Protein AF-A0A2N1NUV0-F1 (afdb_monomer)

Radius of gyration: 22.35 Å; Cα contacts (8 Å, |Δi|>4): 85; chains: 1; bounding box: 45×52×56 Å

pLDDT: mean 76.63, std 16.92, range [41.34, 96.25]

InterPro domains:
  IPR002937 Amine oxidase [PF01593] (10-101)

Nearest PDB structures (foldseek):
  2e1m-assembly1_C-2  TM=7.682E-01  e=1.099E-04  Streptomyces sp. X-119-6

Mean predicted aligned error: 12.2 Å

Sequence (141 aa):
MTDAIAFLPKNEKERICLGLRDLKKVYSNQVDIDDQDIQLTGQMKNQQKTPCFFPGQYRTLFNIARAPEGNVYFAGEYLSVHHTWILGALDSALLACQQMLGEPNVMPLRPTTKQNLPKHDYDYSDCIKANPMAVYRDQRT

Structure (mmCIF, N/CA/C/O backbone):
data_AF-A0A2N1NUV0-F1
#
_entry.id   AF-A0A2N1NUV0-F1
#
loop_
_atom_site.group_PDB
_atom_site.id
_atom_site.type_symbol
_atom_site.label_atom_id
_atom_site.label_alt_id
_atom_site.label_comp_id
_atom_site.label_asym_id
_atom_site.label_entity_id
_atom_site.label_seq_id
_atom_site.pdbx_PDB_ins_code
_atom_site.Cartn_x
_atom_site.Cartn_y
_atom_site.Cartn_z
_atom_site.occupancy
_atom_site.B_iso_or_equiv
_atom_site.auth_seq_id
_atom_site.auth_comp_id
_atom_site.auth_asym_id
_atom_site.auth_atom_id
_atom_site.pdbx_PDB_model_num
ATOM 1 N N . MET A 1 1 ? 10.653 6.033 -0.631 1.00 55.97 1 MET A N 1
ATOM 2 C CA . MET A 1 1 ? 10.699 5.357 -1.945 1.00 55.97 1 MET A CA 1
ATOM 3 C C . MET A 1 1 ? 11.282 6.326 -2.975 1.00 55.97 1 MET A C 1
ATOM 5 O O . MET A 1 1 ? 10.552 7.142 -3.519 1.00 55.97 1 MET A O 1
ATOM 9 N N . THR A 1 2 ? 12.604 6.321 -3.156 1.00 68.19 2 THR A N 1
ATOM 10 C CA . THR A 1 2 ? 13.352 7.312 -3.962 1.00 68.19 2 THR A CA 1
ATOM 11 C C . THR A 1 2 ? 13.518 6.914 -5.427 1.00 68.19 2 THR A C 1
ATOM 13 O O . THR A 1 2 ? 13.524 7.782 -6.292 1.00 68.19 2 THR A O 1
ATOM 16 N N . ASP A 1 3 ? 13.569 5.620 -5.738 1.00 81.56 3 ASP A N 1
ATOM 17 C CA . ASP A 1 3 ? 13.900 5.168 -7.097 1.00 81.56 3 ASP A CA 1
ATOM 18 C C . ASP A 1 3 ? 12.787 5.488 -8.097 1.00 81.56 3 ASP A C 1
ATOM 20 O O . ASP A 1 3 ? 13.045 5.999 -9.184 1.00 81.56 3 ASP A O 1
ATOM 24 N N . ALA A 1 4 ? 11.523 5.307 -7.702 1.00 79.12 4 ALA A N 1
ATOM 25 C CA . ALA A 1 4 ? 10.375 5.659 -8.537 1.00 79.12 4 ALA A CA 1
ATOM 26 C C . ALA A 1 4 ? 10.295 7.173 -8.836 1.00 79.12 4 ALA A C 1
ATOM 28 O O . ALA A 1 4 ? 9.787 7.569 -9.886 1.00 79.12 4 ALA A O 1
ATOM 29 N N . ILE A 1 5 ? 10.833 8.021 -7.946 1.00 80.38 5 ILE A N 1
ATOM 30 C CA . ILE A 1 5 ? 10.899 9.481 -8.130 1.00 80.38 5 ILE A CA 1
ATOM 31 C C . ILE A 1 5 ? 11.843 9.827 -9.287 1.00 80.38 5 ILE A C 1
ATOM 33 O O . ILE A 1 5 ? 11.544 10.729 -10.066 1.00 80.38 5 ILE A O 1
ATOM 37 N N . ALA A 1 6 ? 12.928 9.072 -9.482 1.00 85.19 6 ALA A N 1
ATOM 38 C CA . ALA A 1 6 ? 13.864 9.301 -10.584 1.00 85.19 6 ALA A CA 1
ATOM 39 C C . ALA A 1 6 ? 13.223 9.120 -11.977 1.00 85.19 6 ALA A C 1
ATOM 41 O O . ALA A 1 6 ? 13.715 9.672 -12.965 1.00 85.19 6 ALA A O 1
ATOM 42 N N . PHE A 1 7 ? 12.106 8.388 -12.068 1.00 84.56 7 PHE A N 1
ATOM 43 C CA . PHE A 1 7 ? 11.343 8.198 -13.305 1.00 84.56 7 PHE A CA 1
ATOM 44 C C . PHE A 1 7 ? 10.264 9.271 -13.532 1.00 84.56 7 PHE A C 1
ATOM 46 O O . PHE A 1 7 ? 9.741 9.362 -14.643 1.00 84.56 7 PHE A O 1
ATOM 53 N N . LEU A 1 8 ? 9.946 10.109 -12.535 1.00 82.38 8 LEU A N 1
ATOM 54 C CA . LEU A 1 8 ? 8.935 11.171 -12.643 1.00 82.38 8 LEU A CA 1
ATOM 55 C C . LEU A 1 8 ? 9.175 12.166 -13.785 1.00 82.38 8 LEU A C 1
ATOM 57 O O . LEU A 1 8 ? 8.250 12.349 -14.581 1.00 82.38 8 LEU A O 1
ATOM 61 N N . PRO A 1 9 ? 10.364 12.795 -13.908 1.00 87.69 9 PRO A N 1
ATOM 62 C CA . PRO A 1 9 ? 10.593 13.805 -14.940 1.00 87.69 9 PRO A CA 1
ATOM 63 C C . PRO A 1 9 ? 10.700 13.205 -16.346 1.00 87.69 9 PRO A C 1
ATOM 65 O O . PRO A 1 9 ? 10.724 13.944 -17.323 1.00 87.69 9 PRO A O 1
ATOM 68 N N . LYS A 1 10 ? 10.782 11.874 -16.460 1.00 87.56 10 LYS A N 1
ATOM 69 C CA . LYS A 1 10 ? 11.001 11.182 -17.728 1.00 87.56 10 LYS A CA 1
ATOM 70 C C . 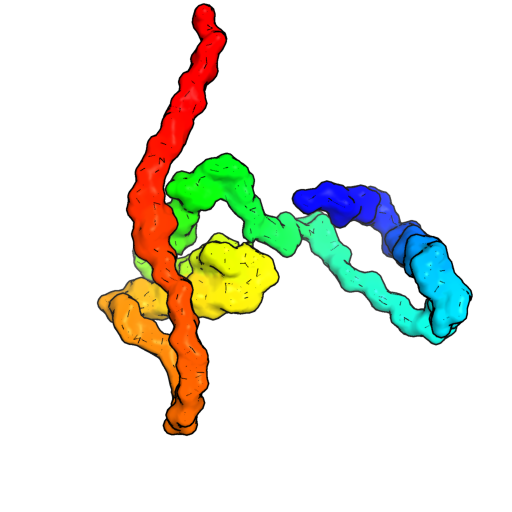LYS A 1 10 ? 9.694 11.005 -18.483 1.00 87.56 10 LYS A C 1
ATOM 72 O O . LYS A 1 10 ? 8.678 10.647 -17.876 1.00 87.56 10 LYS A O 1
ATOM 77 N N . ASN A 1 11 ? 9.725 11.182 -19.797 1.00 88.31 11 ASN A N 1
ATOM 78 C CA . ASN A 1 11 ? 8.605 10.807 -20.657 1.00 88.31 11 ASN A CA 1
ATOM 79 C C . ASN A 1 11 ? 8.529 9.277 -20.821 1.00 88.31 11 ASN A C 1
ATOM 81 O O . ASN A 1 11 ? 9.435 8.543 -20.435 1.00 88.31 11 ASN A O 1
ATOM 85 N N . GLU A 1 12 ? 7.424 8.779 -21.364 1.00 85.88 12 GLU A N 1
ATOM 86 C CA . GLU A 1 12 ? 7.180 7.340 -21.510 1.00 85.88 12 GLU A CA 1
ATOM 87 C C . GLU A 1 12 ? 8.289 6.616 -22.286 1.00 85.88 12 GLU A C 1
ATOM 89 O O . GLU A 1 12 ? 8.828 5.621 -21.799 1.00 85.88 12 GLU A O 1
ATOM 94 N N . LYS A 1 13 ? 8.705 7.172 -23.429 1.00 88.69 13 LYS A N 1
ATOM 95 C CA . LYS A 1 13 ? 9.771 6.608 -24.264 1.00 88.69 13 LYS A CA 1
ATOM 96 C C . LYS A 1 13 ? 11.087 6.487 -23.497 1.00 88.69 13 LYS A C 1
ATOM 98 O O . LYS A 1 13 ? 11.736 5.450 -23.549 1.00 88.69 13 LYS A O 1
ATOM 103 N N . GLU A 1 14 ? 11.468 7.514 -22.743 1.00 90.69 14 GLU A N 1
ATOM 104 C CA . GLU A 1 14 ? 12.680 7.497 -21.917 1.00 90.69 14 GLU A CA 1
ATOM 105 C C . GLU A 1 14 ? 12.626 6.430 -20.822 1.00 90.69 14 GLU A C 1
ATOM 107 O O . GLU A 1 14 ? 13.633 5.770 -20.561 1.00 90.69 14 GLU A O 1
ATOM 112 N N . ARG A 1 15 ? 11.466 6.241 -20.178 1.00 89.94 15 ARG A N 1
ATOM 113 C CA . ARG A 1 15 ? 11.291 5.204 -19.147 1.00 89.94 15 ARG A CA 1
ATOM 114 C C . ARG A 1 15 ? 11.432 3.811 -19.748 1.00 89.94 15 ARG A C 1
ATOM 116 O O . ARG A 1 15 ? 12.141 2.989 -19.173 1.00 89.94 15 ARG A O 1
ATOM 123 N N . ILE A 1 16 ? 10.812 3.581 -20.906 1.00 88.50 16 ILE A N 1
ATOM 124 C CA . ILE A 1 16 ? 10.903 2.316 -21.640 1.00 88.50 16 ILE A CA 1
ATOM 125 C C . ILE A 1 16 ? 12.355 2.056 -22.049 1.00 88.50 16 ILE A C 1
ATOM 127 O O . ILE A 1 16 ? 12.907 1.023 -21.685 1.00 88.50 16 ILE A O 1
ATOM 131 N N . CYS A 1 17 ? 13.026 3.009 -22.706 1.00 89.62 17 CYS A N 1
ATOM 132 C CA . CYS A 1 17 ? 14.416 2.834 -23.136 1.00 89.62 17 CYS A CA 1
ATOM 133 C C . CYS A 1 17 ? 15.369 2.534 -21.967 1.00 89.62 17 CYS A C 1
ATOM 135 O O . CYS A 1 17 ? 16.267 1.707 -22.111 1.00 89.62 17 CYS A O 1
ATOM 137 N N . LEU A 1 18 ? 15.188 3.181 -20.810 1.00 91.19 18 LEU A N 1
ATOM 138 C CA . LEU A 1 18 ? 15.994 2.891 -19.620 1.00 91.19 18 LEU A CA 1
ATOM 139 C C . LEU A 1 18 ? 15.711 1.496 -19.062 1.00 91.19 18 LEU A C 1
ATOM 141 O O . LEU A 1 18 ? 16.660 0.768 -18.775 1.00 91.19 18 LEU A O 1
ATOM 145 N N . GLY A 1 19 ? 14.433 1.118 -18.962 1.00 89.62 19 GLY A N 1
ATOM 146 C CA . GLY A 1 19 ? 14.022 -0.218 -18.536 1.00 89.62 19 GLY A CA 1
ATOM 147 C C . GLY A 1 19 ? 14.620 -1.305 -19.425 1.00 89.62 19 GLY A C 1
ATOM 148 O O . GLY A 1 19 ? 15.263 -2.215 -18.914 1.00 89.62 19 GLY A O 1
ATOM 149 N N . LEU A 1 20 ? 14.508 -1.164 -20.750 1.00 89.38 20 LEU A N 1
ATOM 150 C CA . LEU A 1 20 ? 15.053 -2.124 -21.716 1.00 89.38 20 LEU A CA 1
ATOM 151 C C . LEU A 1 20 ? 16.578 -2.178 -21.692 1.00 89.38 20 LEU A C 1
ATOM 153 O O . LEU A 1 20 ? 17.153 -3.263 -21.717 1.00 89.38 20 LEU A O 1
ATOM 157 N N . ARG A 1 21 ? 17.255 -1.027 -21.592 1.00 91.25 21 ARG A N 1
ATOM 158 C CA . ARG A 1 21 ? 18.717 -0.979 -21.459 1.00 91.25 21 ARG A CA 1
ATOM 159 C C . ARG A 1 21 ? 19.181 -1.773 -20.242 1.00 91.25 21 ARG A C 1
ATOM 161 O O . ARG A 1 21 ? 20.159 -2.511 -20.333 1.00 91.25 21 ARG A O 1
ATOM 168 N N . ASP A 1 22 ? 18.519 -1.588 -19.105 1.00 91.31 22 ASP A N 1
ATOM 169 C CA . ASP A 1 22 ? 18.918 -2.239 -17.862 1.00 91.31 22 ASP A CA 1
ATOM 170 C C . ASP A 1 22 ? 18.494 -3.719 -17.844 1.00 91.31 22 ASP A C 1
ATOM 172 O O . ASP A 1 22 ? 19.281 -4.556 -17.409 1.00 91.31 22 ASP A O 1
ATOM 176 N N . LEU A 1 23 ? 17.359 -4.075 -18.457 1.00 90.31 23 LEU A N 1
ATOM 177 C CA . LEU A 1 23 ? 16.970 -5.467 -18.706 1.00 90.31 23 LEU A CA 1
ATOM 178 C C . LEU A 1 23 ? 17.999 -6.186 -19.598 1.00 90.31 23 LEU A C 1
ATOM 180 O O . LEU A 1 23 ? 18.412 -7.300 -19.282 1.00 90.31 23 LEU A O 1
ATOM 184 N N . LYS A 1 24 ? 18.490 -5.528 -20.659 1.00 90.38 24 LYS A N 1
ATOM 185 C CA . LYS A 1 24 ? 19.497 -6.074 -21.587 1.00 90.38 24 LYS A CA 1
ATOM 186 C C . LYS A 1 24 ? 20.821 -6.341 -20.898 1.00 90.38 24 LYS A C 1
ATOM 188 O O . LYS A 1 24 ? 21.429 -7.367 -21.151 1.00 90.38 24 LYS A O 1
ATOM 193 N N . LYS A 1 25 ? 21.238 -5.494 -19.958 1.00 90.94 25 LYS A N 1
ATOM 194 C CA . LYS A 1 25 ? 22.443 -5.762 -19.156 1.00 90.94 25 LYS A CA 1
ATOM 195 C C . LYS A 1 25 ? 22.324 -7.014 -18.286 1.00 90.94 25 LYS A C 1
ATOM 197 O O . LYS A 1 25 ? 23.339 -7.649 -18.028 1.00 90.94 25 LYS A O 1
ATOM 202 N N . VAL A 1 26 ? 21.123 -7.336 -17.805 1.00 92.44 26 VAL A N 1
ATOM 203 C CA . VAL A 1 26 ? 20.900 -8.469 -16.893 1.00 92.44 26 VAL A CA 1
ATOM 204 C C . VAL A 1 26 ? 20.626 -9.766 -17.663 1.00 92.44 26 VAL A C 1
ATOM 206 O O . VAL A 1 26 ? 21.099 -10.823 -17.255 1.00 92.44 26 VAL A O 1
ATOM 209 N N . TYR A 1 27 ? 19.910 -9.689 -18.790 1.00 89.75 27 TYR A N 1
ATOM 210 C CA . TYR A 1 27 ? 19.349 -10.857 -19.482 1.00 89.75 27 TYR A CA 1
ATOM 211 C C . TYR A 1 27 ? 19.779 -11.017 -20.954 1.00 89.75 27 TYR A C 1
ATOM 213 O O . TYR A 1 27 ? 19.228 -11.879 -21.639 1.00 89.75 27 TYR A O 1
ATOM 221 N N . SER A 1 28 ? 20.776 -10.265 -21.454 1.00 79.69 28 SER A N 1
ATOM 222 C CA . SER A 1 28 ? 21.189 -10.270 -22.880 1.00 79.69 28 SER A CA 1
ATOM 223 C C . SER A 1 28 ? 21.475 -11.645 -23.479 1.00 79.69 28 SER A C 1
ATOM 225 O O . SER A 1 28 ? 21.374 -11.810 -24.688 1.00 79.69 28 SER A O 1
ATOM 227 N N . ASN A 1 29 ? 21.873 -12.616 -22.658 1.00 85.12 29 ASN A N 1
ATOM 228 C CA . ASN A 1 29 ? 22.280 -13.940 -23.128 1.00 85.12 29 ASN A CA 1
ATOM 229 C C . ASN A 1 29 ? 21.145 -14.977 -23.049 1.00 85.12 29 ASN A C 1
ATOM 231 O O . ASN A 1 29 ? 21.388 -16.147 -23.328 1.00 85.12 29 ASN A O 1
ATOM 235 N N . GLN A 1 30 ? 19.945 -14.583 -22.606 1.00 86.06 30 GLN A N 1
ATOM 236 C CA . GLN A 1 30 ? 18.845 -15.510 -22.305 1.00 86.06 30 GLN A CA 1
ATOM 237 C C . GLN A 1 30 ? 17.560 -15.196 -23.070 1.00 86.06 30 GLN A C 1
ATOM 239 O O . GLN A 1 30 ? 16.825 -16.117 -23.413 1.00 86.06 30 GLN A O 1
ATOM 244 N N . VAL A 1 31 ? 17.274 -13.916 -23.316 1.00 83.19 31 VAL A N 1
ATOM 245 C CA . VAL A 1 31 ? 16.013 -13.474 -23.917 1.00 83.19 31 VAL A CA 1
ATOM 246 C C . VAL A 1 31 ? 16.304 -12.391 -24.944 1.00 83.19 31 VAL A C 1
ATOM 248 O O . VAL A 1 31 ? 17.046 -11.449 -24.655 1.00 83.19 31 VAL A O 1
ATOM 251 N N . ASP A 1 32 ? 15.696 -12.508 -26.124 1.00 85.31 32 ASP A N 1
ATOM 252 C CA . ASP A 1 32 ? 15.604 -11.380 -27.044 1.00 85.31 32 ASP A CA 1
ATOM 253 C C . ASP A 1 32 ? 14.522 -10.424 -26.540 1.00 85.31 32 ASP A C 1
ATOM 255 O O . ASP A 1 32 ? 13.322 -10.679 -26.642 1.00 85.31 32 ASP A O 1
ATOM 259 N N . ILE A 1 33 ? 14.982 -9.352 -25.905 1.00 81.50 33 ILE A N 1
ATOM 260 C CA . ILE A 1 33 ? 14.148 -8.349 -25.242 1.00 81.50 33 ILE A CA 1
ATOM 261 C C . ILE A 1 33 ? 13.393 -7.499 -26.262 1.00 81.50 33 ILE A C 1
ATOM 263 O O . ILE A 1 33 ? 12.315 -6.997 -25.952 1.00 81.50 33 ILE A O 1
ATOM 267 N N . ASP A 1 34 ? 13.962 -7.334 -27.456 1.00 79.94 34 ASP A N 1
ATOM 268 C CA . ASP A 1 34 ? 13.412 -6.466 -28.492 1.00 79.94 34 ASP A CA 1
ATOM 269 C C . ASP A 1 34 ? 12.193 -7.126 -29.192 1.00 79.94 34 ASP A C 1
ATOM 271 O O . ASP A 1 34 ? 11.417 -6.430 -29.844 1.00 79.94 34 ASP A O 1
ATOM 275 N N . ASP A 1 35 ? 11.981 -8.436 -28.989 1.00 84.19 35 ASP A N 1
ATOM 276 C CA . ASP A 1 35 ? 10.850 -9.233 -29.506 1.00 84.19 35 ASP A CA 1
ATOM 277 C C . ASP A 1 35 ? 9.725 -9.465 -28.468 1.00 84.19 35 ASP A C 1
ATOM 279 O O . ASP A 1 35 ? 8.766 -10.193 -28.716 1.00 84.19 35 ASP A O 1
ATOM 283 N N . GLN A 1 36 ? 9.827 -8.876 -27.270 1.00 82.19 36 GLN A N 1
ATOM 284 C CA . GLN A 1 36 ? 8.817 -9.040 -26.215 1.00 82.19 36 GLN A CA 1
ATOM 285 C C . GLN A 1 36 ? 7.769 -7.922 -26.231 1.00 82.19 36 GLN A C 1
ATOM 287 O O . GLN A 1 36 ? 8.055 -6.779 -26.589 1.00 82.19 36 GLN A O 1
ATOM 292 N N . ASP A 1 37 ? 6.559 -8.236 -25.757 1.00 83.75 37 ASP A N 1
ATOM 293 C CA . ASP A 1 37 ? 5.531 -7.223 -25.513 1.00 83.75 37 ASP A CA 1
ATOM 294 C C . ASP A 1 37 ? 5.874 -6.399 -24.262 1.00 83.75 37 ASP A C 1
ATOM 296 O O . ASP A 1 37 ? 6.153 -6.937 -23.185 1.00 83.75 37 ASP A O 1
ATOM 300 N N . ILE A 1 38 ? 5.879 -5.073 -24.408 1.00 83.06 38 ILE A N 1
ATOM 301 C CA . ILE A 1 38 ? 6.346 -4.141 -23.381 1.00 83.06 38 ILE A CA 1
ATOM 302 C C . ILE A 1 38 ? 5.201 -3.223 -22.989 1.00 83.06 38 ILE A C 1
ATOM 304 O O . ILE A 1 38 ? 4.818 -2.315 -23.728 1.00 83.06 38 ILE A O 1
ATOM 308 N N . GLN A 1 39 ? 4.723 -3.393 -21.759 1.00 82.00 39 GLN A N 1
ATOM 309 C CA . GLN A 1 39 ? 3.705 -2.529 -21.184 1.00 82.00 39 GLN A CA 1
ATOM 310 C C . GLN A 1 39 ? 4.267 -1.703 -20.026 1.00 82.00 39 GLN A C 1
ATOM 312 O O . GLN A 1 39 ? 4.769 -2.232 -19.034 1.00 82.00 39 GLN A O 1
ATOM 317 N N . LEU A 1 40 ? 4.132 -0.378 -20.118 1.00 80.19 40 LEU A N 1
ATOM 318 C CA . LEU A 1 40 ? 4.453 0.524 -19.017 1.00 80.19 40 LEU A CA 1
ATOM 319 C C . LEU A 1 40 ? 3.200 0.806 -18.179 1.00 80.19 40 LEU A C 1
ATOM 321 O O . LEU A 1 40 ? 2.323 1.569 -18.580 1.00 80.19 40 LEU A O 1
ATOM 325 N N . THR A 1 41 ? 3.141 0.259 -16.965 1.00 75.31 41 THR A N 1
ATOM 326 C CA . THR A 1 41 ? 2.067 0.558 -16.004 1.00 75.31 41 THR A CA 1
ATOM 327 C C . THR A 1 41 ? 2.581 1.395 -14.834 1.00 75.31 41 THR A C 1
ATOM 329 O O . THR A 1 41 ? 3.512 1.001 -14.131 1.00 75.31 41 THR A O 1
ATOM 332 N N . GLY A 1 42 ? 1.954 2.544 -14.567 1.00 66.81 42 GLY A N 1
ATOM 333 C CA . GLY A 1 42 ? 2.259 3.348 -13.382 1.00 66.81 42 GLY A CA 1
ATOM 334 C C . GLY A 1 42 ? 2.025 4.842 -13.570 1.00 66.81 42 GLY A C 1
ATOM 335 O O . GLY A 1 42 ? 2.871 5.561 -14.098 1.00 66.81 42 GLY A O 1
ATOM 336 N N . GLN A 1 43 ? 0.905 5.337 -13.052 1.00 54.84 43 GLN A N 1
ATOM 337 C CA . GLN A 1 43 ? 0.625 6.768 -12.960 1.00 54.84 43 GLN A CA 1
ATOM 338 C C . GLN A 1 43 ? 1.232 7.302 -11.656 1.00 54.84 43 GLN A C 1
ATOM 340 O O . GLN A 1 43 ? 0.608 7.272 -10.604 1.00 54.84 43 GLN A O 1
ATOM 345 N N . MET A 1 44 ? 2.470 7.793 -11.707 1.00 57.09 44 MET A N 1
ATOM 346 C CA . MET A 1 44 ? 3.078 8.513 -10.575 1.00 57.09 44 MET A CA 1
ATOM 347 C C . MET A 1 44 ? 2.593 9.973 -10.483 1.00 57.09 44 MET A C 1
ATOM 349 O O . MET A 1 44 ? 3.116 10.752 -9.693 1.00 57.09 44 MET A O 1
ATOM 353 N N . LYS A 1 45 ? 1.646 10.377 -11.342 1.00 53.38 45 LYS A N 1
ATOM 354 C CA . LYS A 1 45 ? 1.330 11.789 -11.551 1.00 53.38 45 LYS A CA 1
ATOM 355 C C . LYS A 1 45 ? 0.557 12.430 -10.402 1.00 53.38 45 LYS A C 1
ATOM 357 O O . LYS A 1 45 ? 0.689 13.631 -10.280 1.00 53.38 45 LYS A O 1
ATOM 362 N N . ASN A 1 46 ? -0.177 11.687 -9.564 1.00 50.66 46 ASN A N 1
ATOM 363 C CA . ASN A 1 46 ? -1.054 12.309 -8.554 1.00 50.66 46 ASN A CA 1
ATOM 364 C C . ASN A 1 46 ? -1.305 11.495 -7.270 1.00 50.66 46 ASN A C 1
ATOM 366 O O . ASN A 1 46 ? -2.162 11.878 -6.480 1.00 50.66 46 ASN A O 1
ATOM 370 N N . GLN A 1 47 ? -0.618 10.376 -7.029 1.00 52.62 47 GLN A N 1
ATOM 371 C CA . GLN A 1 47 ? -0.877 9.562 -5.835 1.00 52.62 47 GLN A CA 1
ATOM 372 C C . GLN A 1 47 ? 0.431 9.106 -5.200 1.00 52.62 47 GLN A C 1
ATOM 374 O O . GLN A 1 47 ? 1.279 8.487 -5.846 1.00 52.62 47 GLN A O 1
ATOM 379 N N . GLN A 1 48 ? 0.588 9.438 -3.919 1.00 56.62 48 GLN A N 1
ATOM 380 C CA . GLN A 1 48 ? 1.613 8.885 -3.045 1.00 56.62 48 GLN A CA 1
ATOM 381 C C . GLN A 1 48 ? 1.360 7.376 -2.989 1.00 56.62 48 GLN A C 1
ATOM 383 O O . GLN A 1 48 ? 0.413 6.908 -2.369 1.00 56.62 48 GLN A O 1
ATOM 388 N N . LYS A 1 49 ? 2.135 6.631 -3.781 1.00 60.00 49 LYS A N 1
ATOM 389 C CA . LYS A 1 49 ? 1.750 5.307 -4.291 1.00 60.00 49 LYS A CA 1
ATOM 390 C C . LYS A 1 49 ? 1.733 4.206 -3.235 1.00 60.00 49 LYS A C 1
ATOM 392 O O . LYS A 1 49 ? 1.373 3.075 -3.538 1.00 60.00 49 LYS A O 1
ATOM 397 N N . THR A 1 50 ? 2.166 4.510 -2.021 1.00 59.19 50 THR A N 1
ATOM 398 C CA . THR A 1 50 ? 1.998 3.620 -0.883 1.00 59.19 50 THR A CA 1
ATOM 399 C C . THR A 1 50 ? 2.149 4.437 0.393 1.00 59.19 50 THR A C 1
ATOM 401 O O . THR A 1 50 ? 3.178 5.097 0.575 1.00 59.19 50 THR A O 1
ATOM 404 N N . PRO A 1 51 ? 1.118 4.468 1.243 1.00 64.06 51 PRO A N 1
ATOM 405 C CA . PRO A 1 51 ? 1.187 5.149 2.515 1.00 64.06 51 PRO A CA 1
ATOM 406 C C . PRO A 1 51 ? 2.133 4.349 3.404 1.00 64.06 51 PRO A C 1
ATOM 408 O O . PRO A 1 51 ? 1.825 3.253 3.848 1.00 64.06 51 PRO A O 1
ATOM 411 N N . CYS A 1 52 ? 3.326 4.885 3.620 1.00 73.12 52 CYS A N 1
ATOM 412 C CA . CYS A 1 52 ? 4.230 4.397 4.646 1.00 73.12 52 CYS A CA 1
ATOM 413 C C . CYS A 1 52 ? 4.317 5.477 5.713 1.00 73.12 52 CYS A C 1
ATOM 415 O O . CYS A 1 52 ? 4.572 6.641 5.394 1.00 73.12 52 CYS A O 1
ATOM 417 N N . PHE A 1 53 ? 4.122 5.098 6.973 1.00 80.69 53 PHE A N 1
ATOM 418 C CA . PHE A 1 53 ? 4.345 6.025 8.073 1.00 80.69 53 PHE A CA 1
ATOM 419 C C . PHE A 1 53 ? 5.796 6.506 8.075 1.00 80.69 53 PHE A C 1
ATOM 421 O O . PHE A 1 53 ? 6.734 5.710 7.994 1.00 80.69 53 PHE A O 1
ATOM 428 N N . PHE A 1 54 ? 5.987 7.813 8.232 1.00 84.69 54 PHE A N 1
ATOM 429 C CA . PHE A 1 54 ? 7.283 8.341 8.629 1.00 84.69 54 PHE A CA 1
ATOM 430 C C . PHE A 1 54 ? 7.621 7.884 10.057 1.00 84.69 54 PHE A C 1
ATOM 432 O O . PHE A 1 54 ? 6.714 7.567 10.840 1.00 84.69 54 PHE A O 1
ATOM 439 N N . PRO A 1 55 ? 8.915 7.864 10.433 1.00 86.31 55 PRO A N 1
ATOM 440 C CA . PRO A 1 55 ? 9.327 7.528 11.790 1.00 86.31 55 PRO A CA 1
ATOM 441 C C . PRO A 1 55 ? 8.513 8.294 12.844 1.00 86.31 55 PRO A C 1
ATOM 443 O O . PRO A 1 55 ? 8.377 9.513 12.779 1.00 86.31 55 PRO A O 1
ATOM 446 N N . GLY A 1 56 ? 7.925 7.561 13.792 1.00 84.19 56 GLY A N 1
ATOM 447 C CA . GLY A 1 56 ? 7.086 8.112 14.863 1.00 84.19 56 GLY A CA 1
ATOM 448 C C . GLY A 1 56 ? 5.605 8.326 14.516 1.00 84.19 56 GLY A C 1
ATOM 449 O O . GLY A 1 56 ? 4.783 8.335 15.430 1.00 84.19 56 GLY A O 1
ATOM 450 N N . GLN A 1 57 ? 5.219 8.414 13.238 1.00 87.06 57 GLN A N 1
ATOM 451 C CA . GLN A 1 57 ? 3.820 8.676 12.866 1.00 87.06 57 GLN A CA 1
ATOM 452 C C . GLN A 1 57 ? 2.879 7.522 13.194 1.00 87.06 57 GLN A C 1
ATOM 454 O O . GLN A 1 57 ? 1.778 7.776 13.668 1.00 87.06 57 GLN A O 1
ATOM 459 N N . TYR A 1 58 ? 3.310 6.272 12.990 1.00 86.00 58 TYR A N 1
ATOM 460 C CA . TYR A 1 58 ? 2.501 5.095 13.326 1.00 86.00 58 TYR A CA 1
ATOM 461 C C . TYR A 1 58 ? 1.997 5.183 14.770 1.00 86.00 58 TYR A C 1
ATOM 463 O O . TYR A 1 58 ? 0.814 5.058 15.058 1.00 86.00 58 TYR A O 1
ATOM 471 N N . ARG A 1 59 ? 2.902 5.511 15.689 1.00 81.25 59 ARG A N 1
ATOM 472 C CA . ARG A 1 59 ? 2.603 5.550 17.114 1.00 81.25 59 ARG A CA 1
ATOM 473 C C . ARG A 1 59 ? 1.621 6.655 17.502 1.00 81.25 59 ARG A C 1
ATOM 475 O O . ARG A 1 59 ? 0.807 6.451 18.394 1.00 81.25 59 ARG A O 1
ATOM 482 N N . THR A 1 60 ? 1.711 7.808 16.849 1.00 84.50 60 THR A N 1
ATOM 483 C CA . THR A 1 60 ? 0.897 8.982 17.189 1.00 84.50 60 THR A CA 1
ATOM 484 C C . THR A 1 60 ? -0.440 8.993 16.452 1.00 84.50 60 THR A C 1
ATOM 486 O O . THR A 1 60 ? -1.441 9.417 17.015 1.00 84.50 60 THR A O 1
ATOM 489 N N . LEU A 1 61 ? -0.467 8.545 15.195 1.00 86.69 61 LEU A N 1
ATOM 490 C CA . LEU A 1 61 ? -1.581 8.790 14.276 1.00 86.69 61 LEU A CA 1
ATOM 491 C C . LEU A 1 61 ? -2.397 7.540 13.950 1.00 86.69 61 LEU A C 1
ATOM 493 O O . LEU A 1 61 ? -3.548 7.679 13.551 1.00 86.69 61 LEU A O 1
ATOM 497 N N . PHE A 1 62 ? -1.853 6.330 14.117 1.00 87.38 62 PHE A N 1
ATOM 498 C CA . PHE A 1 62 ? -2.505 5.116 13.614 1.00 87.38 62 PHE A CA 1
ATOM 499 C C . PHE A 1 62 ? -3.877 4.858 14.244 1.00 87.38 62 PHE A C 1
ATOM 501 O O . PHE A 1 62 ? -4.848 4.640 13.527 1.00 87.38 62 PHE A O 1
ATOM 508 N N . ASN A 1 63 ? -3.984 4.933 15.573 1.00 87.00 63 ASN A N 1
ATOM 509 C CA . ASN A 1 63 ? -5.264 4.712 16.253 1.00 87.00 63 ASN A CA 1
ATOM 510 C C . ASN A 1 63 ? -6.251 5.863 16.023 1.00 87.00 63 ASN A C 1
ATOM 512 O O . ASN A 1 63 ? -7.449 5.620 15.943 1.00 87.00 63 ASN A O 1
ATOM 516 N N . ILE A 1 64 ? -5.749 7.094 15.877 1.00 89.00 64 ILE A N 1
ATOM 517 C CA . ILE A 1 64 ? -6.577 8.273 15.587 1.00 89.00 64 ILE A CA 1
ATOM 518 C C . ILE A 1 64 ? -7.207 8.131 14.199 1.00 89.00 64 ILE A C 1
ATOM 520 O O . ILE A 1 64 ? -8.413 8.270 14.059 1.00 89.00 64 ILE A O 1
ATOM 524 N N . ALA A 1 65 ? -6.414 7.766 13.190 1.00 88.00 65 ALA A N 1
ATOM 525 C CA . ALA A 1 65 ? -6.880 7.605 11.813 1.00 88.00 65 ALA A CA 1
ATOM 526 C C . ALA A 1 65 ? -7.907 6.468 11.628 1.00 88.00 65 ALA A C 1
ATOM 528 O O . ALA A 1 65 ? -8.613 6.435 10.625 1.00 88.00 65 ALA A O 1
ATOM 529 N N . ARG A 1 66 ? -7.970 5.519 12.570 1.00 90.69 66 ARG A N 1
ATOM 530 C CA . ARG A 1 66 ? -8.891 4.369 12.555 1.00 90.69 66 ARG A CA 1
ATOM 531 C C . ARG A 1 66 ? -10.146 4.583 13.402 1.00 90.69 66 ARG A C 1
ATOM 533 O O . ARG A 1 66 ? -11.008 3.703 13.435 1.00 90.69 66 ARG A O 1
ATOM 540 N N . ALA A 1 67 ? -10.223 5.688 14.138 1.00 88.62 67 ALA A N 1
ATOM 541 C CA . ALA A 1 67 ? -11.387 6.002 14.947 1.00 88.62 67 ALA A CA 1
ATOM 542 C C . ALA A 1 67 ? -12.541 6.467 14.041 1.00 88.62 67 ALA A C 1
ATOM 544 O O . ALA A 1 67 ? -12.301 7.226 13.102 1.00 88.62 67 ALA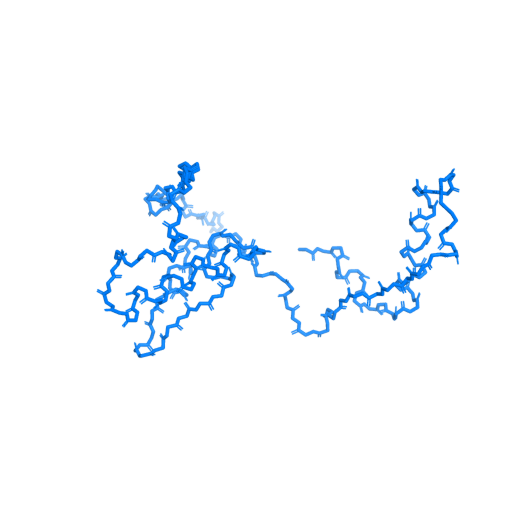 A O 1
ATOM 545 N N . PRO A 1 68 ? -13.784 6.025 14.289 1.00 93.81 68 PRO A N 1
ATOM 546 C CA . PRO A 1 68 ? -14.933 6.518 13.545 1.00 93.81 68 PRO A CA 1
ATOM 547 C C . PRO A 1 68 ? -15.245 7.970 13.925 1.00 93.81 68 PRO A C 1
ATOM 549 O O . PRO A 1 68 ? -15.075 8.377 15.076 1.00 93.81 68 PRO A O 1
ATOM 552 N N . GLU A 1 69 ? -15.766 8.732 12.967 1.00 96.12 69 GLU A N 1
ATOM 553 C CA . GLU A 1 69 ? -16.229 10.105 13.171 1.00 96.12 69 GLU A CA 1
ATOM 554 C C . GLU A 1 69 ? -17.748 10.167 12.960 1.00 96.12 69 GLU A C 1
ATOM 556 O O . GLU A 1 69 ? -18.255 10.256 11.840 1.00 96.12 69 GLU A O 1
ATOM 561 N N . GLY A 1 70 ? -18.505 10.072 14.057 1.00 93.25 70 GLY A N 1
ATOM 562 C CA . GLY A 1 70 ? -19.965 9.969 13.999 1.00 93.25 70 GLY A CA 1
ATOM 563 C C . GLY A 1 70 ? -20.405 8.690 13.280 1.00 93.25 70 GLY A C 1
ATOM 564 O O . GLY A 1 70 ? -20.066 7.595 13.713 1.00 93.25 70 GLY A O 1
ATOM 565 N N . ASN A 1 71 ? -21.141 8.839 12.173 1.00 94.88 71 ASN A N 1
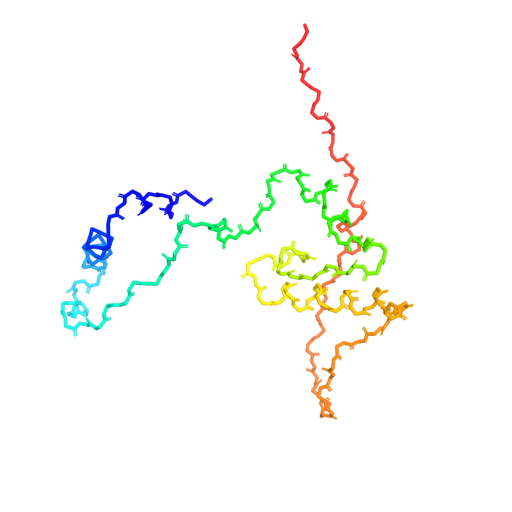ATOM 566 C CA . ASN A 1 71 ? -21.602 7.724 11.333 1.00 94.88 71 ASN A CA 1
ATOM 567 C C . ASN A 1 71 ? -20.650 7.424 10.158 1.00 94.88 71 ASN A C 1
ATOM 569 O O . ASN A 1 71 ? -21.034 6.738 9.210 1.00 94.88 71 ASN A O 1
ATOM 573 N N . VAL A 1 72 ? -19.435 7.978 10.181 1.00 96.25 72 VAL A N 1
ATOM 574 C CA . VA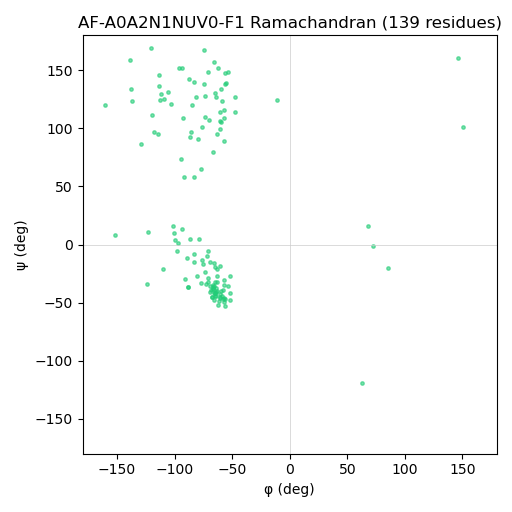L A 1 72 ? -18.409 7.745 9.162 1.00 96.25 72 VAL A CA 1
ATOM 575 C C . VAL A 1 72 ? -17.373 6.773 9.715 1.00 96.25 72 VAL A C 1
ATOM 577 O O . VAL A 1 72 ? -16.728 7.038 10.729 1.00 96.25 72 VAL A O 1
ATOM 580 N N . TYR A 1 73 ? -17.210 5.649 9.020 1.00 95.06 73 TYR A N 1
ATOM 581 C CA . TYR A 1 73 ? -16.261 4.591 9.356 1.00 95.06 73 TYR A CA 1
ATOM 582 C C . TYR A 1 73 ? -15.195 4.507 8.274 1.00 95.06 73 TYR A C 1
ATOM 584 O O . TYR A 1 73 ? -15.502 4.556 7.080 1.00 95.06 73 TYR A O 1
ATOM 592 N N . PHE A 1 74 ? -13.940 4.371 8.689 1.00 93.94 74 PHE A N 1
ATOM 593 C CA . PHE A 1 74 ? -12.811 4.399 7.773 1.00 93.94 74 PHE A CA 1
ATOM 594 C C . PHE A 1 74 ? -12.242 2.995 7.562 1.00 93.94 74 PHE A C 1
ATOM 596 O O . PHE A 1 74 ? -11.951 2.271 8.512 1.00 93.94 74 PHE A O 1
ATOM 603 N N . ALA A 1 75 ? -12.045 2.631 6.296 1.00 92.88 75 ALA A N 1
ATOM 604 C CA . ALA A 1 75 ? -11.384 1.402 5.874 1.00 92.88 75 ALA A CA 1
ATOM 605 C C . ALA A 1 75 ? -10.454 1.690 4.691 1.00 92.88 75 ALA A C 1
ATOM 607 O O . ALA A 1 75 ? -10.610 2.689 3.989 1.00 92.88 75 ALA A O 1
ATOM 608 N N . GLY A 1 76 ? -9.482 0.811 4.474 1.00 90.06 76 GLY A N 1
ATOM 609 C CA . GLY A 1 76 ? -8.494 0.948 3.414 1.00 90.06 76 GLY A CA 1
ATOM 610 C C . GLY A 1 76 ? -7.139 0.401 3.834 1.00 90.06 76 GLY A C 1
ATOM 611 O O . GLY A 1 76 ? -6.840 0.258 5.017 1.00 90.06 76 GLY A O 1
ATOM 612 N N . GLU A 1 77 ? -6.293 0.112 2.850 1.00 89.75 77 GLU A N 1
ATOM 613 C CA . GLU A 1 77 ? -4.967 -0.474 3.081 1.00 89.75 77 GLU A CA 1
ATOM 614 C C . GLU A 1 77 ? -4.124 0.335 4.091 1.00 89.75 77 GLU A C 1
ATOM 616 O O . GLU A 1 77 ? -3.487 -0.253 4.962 1.00 89.75 77 GLU A O 1
ATOM 621 N N . TYR A 1 78 ? -4.237 1.666 4.081 1.00 86.62 78 TYR A N 1
ATOM 622 C CA . TYR A 1 78 ? -3.550 2.584 4.999 1.00 86.62 78 TYR A CA 1
ATOM 623 C C . TYR A 1 78 ? -3.963 2.473 6.478 1.00 86.62 78 TYR A C 1
ATOM 625 O O . TYR A 1 78 ? -3.247 2.979 7.346 1.00 86.62 78 TYR A O 1
ATOM 633 N N . LEU A 1 79 ? -5.093 1.828 6.784 1.00 87.94 79 LEU A N 1
ATOM 634 C CA . LEU A 1 79 ? -5.666 1.708 8.134 1.00 87.94 79 LEU A CA 1
ATOM 635 C C . LEU A 1 79 ? -5.407 0.350 8.789 1.00 87.94 79 LEU A C 1
ATOM 637 O O . LEU A 1 79 ? -6.037 -0.000 9.788 1.00 87.94 79 LEU A O 1
ATOM 641 N N . SER A 1 80 ? -4.458 -0.407 8.249 1.00 86.00 80 SER A N 1
ATOM 642 C CA . SER A 1 80 ? -3.919 -1.620 8.855 1.00 86.00 80 SER A CA 1
ATOM 643 C C . SER A 1 80 ? -2.413 -1.484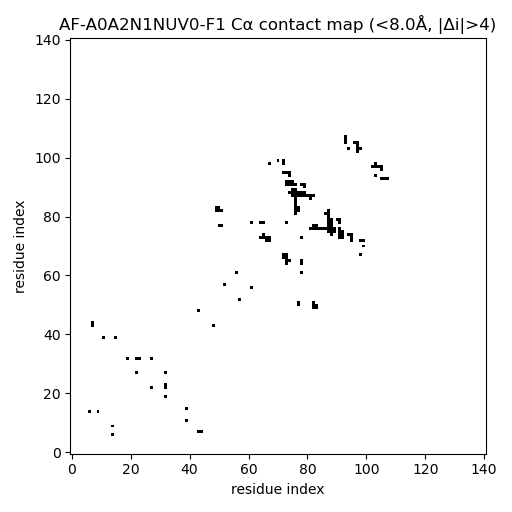 9.077 1.00 86.00 80 SER A C 1
ATOM 645 O O . SER A 1 80 ? -1.771 -0.550 8.606 1.00 86.00 80 SER A O 1
ATOM 647 N N . VAL A 1 81 ? -1.847 -2.426 9.826 1.00 83.94 81 VAL A N 1
ATOM 648 C CA . VAL A 1 81 ? -0.397 -2.603 9.971 1.00 83.94 81 VAL A CA 1
ATOM 649 C C . VAL A 1 81 ? 0.230 -3.247 8.730 1.00 83.94 81 VAL A C 1
ATOM 651 O O . VAL A 1 81 ? 1.440 -3.171 8.535 1.00 83.94 81 VAL A O 1
ATOM 654 N N . HIS A 1 82 ? -0.589 -3.859 7.870 1.00 85.25 82 HIS A N 1
ATOM 655 C CA . HIS A 1 82 ? -0.169 -4.495 6.624 1.00 85.25 82 HIS A CA 1
ATOM 656 C C . HIS A 1 82 ? -0.245 -3.523 5.448 1.00 85.25 82 HIS A C 1
ATOM 658 O O . HIS A 1 82 ? -0.941 -3.773 4.460 1.00 85.25 82 HIS A O 1
ATOM 664 N N . HIS A 1 83 ? 0.478 -2.407 5.559 1.00 84.75 83 HIS A N 1
ATOM 665 C CA . HIS A 1 83 ? 0.573 -1.444 4.468 1.00 84.75 83 HIS A CA 1
ATOM 666 C C . HIS A 1 83 ? 1.077 -2.112 3.192 1.00 84.75 83 HIS A C 1
ATOM 668 O O . HIS A 1 83 ? 1.907 -3.018 3.235 1.00 84.75 83 HIS A O 1
ATOM 674 N N . THR A 1 84 ? 0.616 -1.627 2.047 1.00 84.88 84 THR A N 1
ATOM 675 C CA . THR A 1 84 ? 0.915 -2.083 0.687 1.00 84.88 84 THR A CA 1
ATOM 676 C C . THR A 1 84 ? 0.280 -3.432 0.305 1.00 84.88 84 THR A C 1
ATOM 678 O O . THR A 1 84 ? 0.403 -3.860 -0.843 1.00 84.88 84 THR A O 1
ATOM 681 N N . TRP A 1 85 ? -0.447 -4.080 1.225 1.00 87.62 85 TRP A N 1
ATOM 682 C CA . TRP A 1 85 ? -1.055 -5.397 1.022 1.00 87.62 85 TRP A CA 1
ATOM 683 C C . TRP A 1 85 ? -2.583 -5.346 1.009 1.00 87.62 85 TRP A C 1
ATOM 685 O O . TRP A 1 85 ? -3.214 -4.635 1.790 1.00 87.62 85 TRP A O 1
ATOM 695 N N . ILE A 1 86 ? -3.193 -6.209 0.188 1.00 89.56 86 ILE A N 1
ATOM 696 C CA . ILE A 1 86 ? -4.649 -6.445 0.192 1.00 89.56 86 ILE A CA 1
ATOM 697 C C . ILE A 1 86 ? -5.123 -6.894 1.580 1.00 89.56 86 ILE A C 1
ATOM 699 O O . ILE A 1 86 ? -6.197 -6.488 2.016 1.00 89.56 86 ILE A O 1
ATOM 703 N N . LEU A 1 87 ? -4.299 -7.663 2.303 1.00 89.19 87 LEU A N 1
ATOM 704 C CA . LEU A 1 87 ? -4.565 -8.052 3.689 1.00 89.19 87 LEU A CA 1
ATOM 705 C C . LEU A 1 87 ? -4.887 -6.833 4.569 1.00 89.19 87 LEU A C 1
ATOM 707 O O . LEU A 1 87 ? -5.860 -6.858 5.313 1.00 89.19 87 LEU A O 1
ATOM 711 N N . GLY A 1 88 ? -4.158 -5.725 4.407 1.00 89.06 88 GLY A N 1
ATOM 712 C CA . GLY A 1 88 ? -4.417 -4.515 5.178 1.00 89.06 88 GLY A CA 1
ATOM 713 C C . GLY A 1 88 ? -5.769 -3.865 4.876 1.00 89.06 88 GLY A C 1
ATOM 714 O O . GLY A 1 88 ? -6.446 -3.359 5.776 1.00 89.06 88 GLY A O 1
ATOM 715 N N . ALA A 1 89 ? -6.212 -3.924 3.619 1.00 90.69 89 ALA A N 1
ATOM 716 C CA . ALA A 1 89 ? -7.548 -3.472 3.246 1.00 90.69 89 ALA A CA 1
ATOM 717 C C . ALA A 1 89 ? -8.641 -4.366 3.858 1.00 90.69 89 ALA A C 1
ATOM 719 O O . ALA A 1 89 ? -9.659 -3.855 4.317 1.00 90.69 89 ALA A O 1
ATOM 720 N N . LEU A 1 90 ? -8.420 -5.683 3.912 1.00 91.38 90 LEU A N 1
ATOM 721 C CA . LEU A 1 90 ? -9.366 -6.627 4.511 1.00 91.38 90 LEU A CA 1
ATOM 722 C C . LEU A 1 90 ? -9.480 -6.444 6.030 1.00 91.38 90 LEU A C 1
ATOM 724 O O . LEU A 1 90 ? -10.592 -6.384 6.555 1.00 91.38 90 LEU A O 1
ATOM 728 N N . ASP A 1 91 ? -8.356 -6.292 6.728 1.00 89.31 91 ASP A N 1
ATOM 729 C CA . ASP A 1 91 ? -8.347 -6.128 8.185 1.00 89.31 91 ASP A CA 1
ATOM 730 C C . ASP A 1 91 ? -9.025 -4.829 8.629 1.00 89.31 91 ASP A C 1
ATOM 732 O O . ASP A 1 91 ? -9.794 -4.805 9.593 1.00 89.31 91 ASP A O 1
ATOM 736 N N . SER A 1 92 ? -8.765 -3.730 7.918 1.00 91.94 92 SER A N 1
ATOM 737 C CA . SER A 1 92 ? -9.410 -2.446 8.210 1.00 91.94 92 SER A CA 1
ATO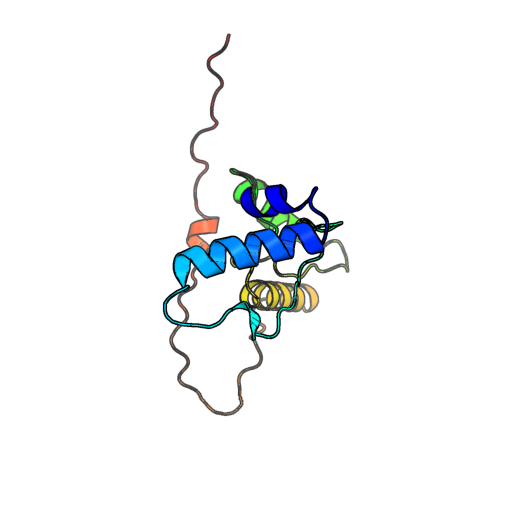M 738 C C . SER A 1 92 ? -10.902 -2.460 7.871 1.00 91.94 92 SER A C 1
ATOM 740 O O . SER A 1 92 ? -11.695 -1.888 8.616 1.00 91.94 92 SER A O 1
ATOM 742 N N . ALA A 1 93 ? -11.309 -3.154 6.803 1.00 93.44 93 ALA A N 1
ATOM 743 C CA . ALA A 1 93 ? -12.719 -3.336 6.467 1.00 93.44 93 ALA A CA 1
ATOM 744 C C . ALA A 1 93 ? -13.467 -4.138 7.543 1.00 93.44 93 ALA A C 1
ATOM 746 O O . ALA A 1 93 ? -14.587 -3.773 7.907 1.00 93.44 93 ALA A O 1
ATOM 747 N N . LEU A 1 94 ? -12.846 -5.188 8.094 1.00 91.69 94 LEU A N 1
ATOM 748 C CA . LEU A 1 94 ? -13.414 -5.940 9.213 1.00 91.69 94 LEU A CA 1
ATOM 749 C C . LEU A 1 94 ? -13.608 -5.043 10.440 1.00 91.69 94 LEU A C 1
ATOM 751 O O . LEU A 1 94 ? -14.692 -5.047 11.023 1.00 91.69 94 LEU A O 1
ATOM 755 N N . LEU A 1 95 ? -12.597 -4.240 10.792 1.00 90.81 95 LEU A N 1
ATOM 756 C CA . LEU A 1 95 ? -12.709 -3.282 11.892 1.00 90.81 95 LEU A CA 1
ATOM 757 C C . LEU A 1 95 ? -13.863 -2.296 11.662 1.00 90.81 95 LEU A C 1
ATOM 759 O O . LEU A 1 95 ? -14.660 -2.077 12.569 1.00 90.81 95 LEU A O 1
ATOM 763 N N . ALA A 1 96 ? -13.974 -1.713 10.467 1.00 93.50 96 ALA A N 1
ATOM 764 C CA . ALA A 1 96 ? -15.048 -0.773 10.152 1.00 93.50 96 ALA A CA 1
ATOM 765 C C . ALA A 1 96 ? -16.433 -1.427 10.302 1.00 93.50 96 ALA A C 1
ATOM 767 O O . ALA A 1 96 ? -17.344 -0.820 10.861 1.00 93.50 96 ALA A O 1
ATOM 768 N N . CYS A 1 97 ? -16.582 -2.690 9.886 1.00 93.56 97 CYS A N 1
ATOM 769 C CA . CYS A 1 97 ? -17.817 -3.450 10.091 1.00 93.56 97 CYS A CA 1
ATOM 770 C C . CYS A 1 97 ? -18.115 -3.675 11.580 1.00 93.56 97 CYS A C 1
ATOM 772 O O . CYS A 1 97 ? -19.250 -3.483 12.009 1.00 93.56 97 CYS A O 1
ATOM 774 N N . GLN A 1 98 ? -17.109 -4.046 12.376 1.00 92.25 98 GLN A N 1
ATOM 775 C CA . GLN A 1 98 ? -17.246 -4.224 13.826 1.00 92.25 98 GLN A CA 1
ATOM 776 C C . GLN A 1 98 ? -17.675 -2.921 14.515 1.00 92.25 98 GLN A C 1
ATOM 778 O O . GLN A 1 98 ? -18.595 -2.925 15.330 1.00 92.25 98 GLN A O 1
ATOM 783 N N . GLN A 1 99 ? -17.051 -1.796 14.154 1.00 92.56 99 GLN A N 1
ATOM 784 C CA . GLN A 1 99 ? -17.384 -0.469 14.678 1.00 92.56 99 GLN A CA 1
ATO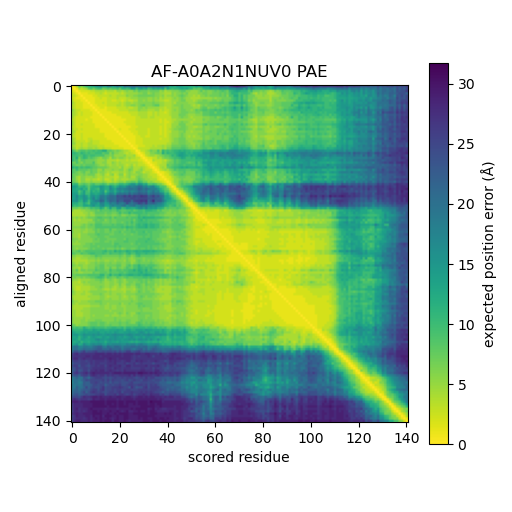M 785 C C . GLN A 1 99 ? -18.799 -0.030 14.278 1.00 92.56 99 GLN A C 1
ATOM 787 O O . GLN A 1 99 ? -19.522 0.519 15.106 1.00 92.56 99 GLN A O 1
ATOM 792 N N . MET A 1 100 ? -19.201 -0.285 13.030 1.00 94.19 100 MET A N 1
ATOM 793 C CA . MET A 1 100 ? -20.529 0.059 12.513 1.00 94.19 100 MET A CA 1
ATOM 794 C C . MET A 1 100 ? -21.643 -0.750 13.178 1.00 94.19 100 MET A C 1
ATOM 796 O O . MET A 1 100 ? -22.713 -0.217 13.454 1.00 94.19 100 MET A O 1
ATOM 800 N N . LEU A 1 101 ? -21.392 -2.031 13.446 1.00 93.75 101 LEU A N 1
ATOM 801 C CA . LEU A 1 101 ? -22.358 -2.921 14.088 1.00 93.75 101 LEU A CA 1
ATOM 802 C C . LEU A 1 101 ? -22.362 -2.797 15.618 1.00 93.75 101 LEU A C 1
ATOM 804 O O . LEU A 1 101 ? -23.286 -3.291 16.255 1.00 93.75 101 LEU A O 1
ATOM 808 N N . GLY A 1 102 ? -21.343 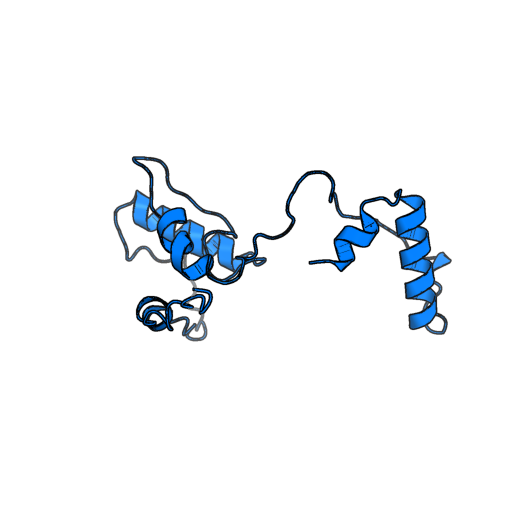-2.167 16.210 1.00 91.25 102 GLY A N 1
ATOM 809 C CA . GLY A 1 102 ? -21.138 -2.172 17.661 1.00 91.25 102 GLY A CA 1
ATOM 810 C C . GLY A 1 102 ? -20.748 -3.549 18.214 1.00 91.25 102 GLY A C 1
ATOM 811 O O . GLY A 1 102 ? -20.825 -3.770 19.418 1.00 91.25 102 GLY A O 1
ATOM 812 N N . GLU A 1 103 ? -20.317 -4.468 17.345 1.00 90.50 103 GLU A N 1
ATOM 813 C CA . GLU A 1 103 ? -20.053 -5.871 17.664 1.00 90.50 103 GLU A CA 1
ATOM 814 C C . GLU A 1 103 ? -18.570 -6.198 17.418 1.00 90.50 103 GLU A C 1
ATOM 816 O O . GLU A 1 103 ? -18.174 -6.503 16.287 1.00 90.50 103 GLU A O 1
ATOM 821 N N . PRO A 1 104 ? -17.711 -6.167 18.456 1.00 81.38 104 PRO A N 1
ATOM 822 C CA . PRO A 1 104 ? -16.264 -6.342 18.293 1.00 81.38 104 PRO A CA 1
ATOM 823 C C . PRO A 1 104 ? -15.868 -7.767 17.879 1.00 81.38 104 PRO A C 1
ATOM 825 O O . PRO A 1 104 ? -14.747 -7.994 17.436 1.00 81.38 104 PRO A O 1
ATOM 828 N N . ASN A 1 105 ? -16.781 -8.732 18.012 1.00 81.75 105 ASN A N 1
ATOM 829 C CA . ASN A 1 105 ? -16.525 -10.150 17.762 1.00 81.75 105 ASN A CA 1
ATOM 830 C C . ASN A 1 105 ? -17.036 -10.634 16.398 1.00 81.75 105 ASN A C 1
ATOM 832 O O . ASN A 1 105 ? -17.042 -11.842 16.146 1.00 81.75 105 ASN A O 1
ATOM 836 N N . VAL A 1 106 ? -17.467 -9.727 15.512 1.00 85.56 106 VAL A N 1
ATOM 837 C CA . VAL A 1 106 ? -17.806 -10.102 14.133 1.00 85.56 106 VAL A CA 1
ATOM 838 C C . VAL A 1 106 ? -16.575 -10.721 13.486 1.00 85.56 106 VAL A C 1
ATOM 840 O O . VAL A 1 106 ? -15.499 -10.121 13.449 1.00 85.56 106 VAL A O 1
ATOM 843 N N . MET A 1 107 ? -16.742 -11.947 13.000 1.00 82.00 107 MET A N 1
ATOM 844 C CA . MET A 1 107 ? -15.686 -12.698 12.337 1.00 82.00 107 MET A CA 1
ATOM 845 C C . MET A 1 107 ? -15.784 -12.537 10.817 1.00 82.00 107 MET A C 1
ATOM 847 O O . MET A 1 107 ? -16.889 -12.388 10.289 1.00 82.00 107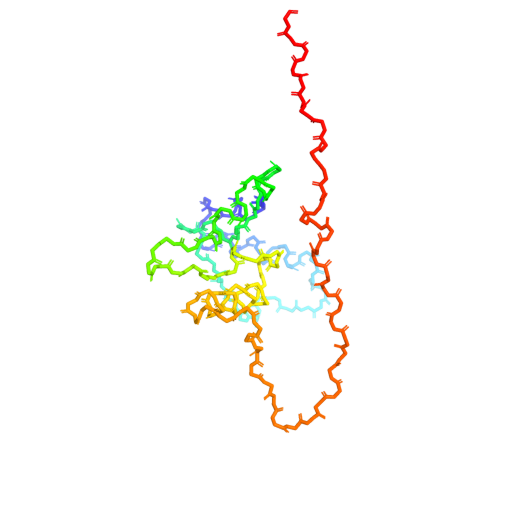 MET A O 1
ATOM 851 N N . PRO A 1 108 ? -14.653 -12.640 10.096 1.00 81.31 108 PRO A N 1
ATOM 852 C CA . PRO A 1 108 ? -14.669 -12.775 8.647 1.00 81.31 108 PRO A CA 1
ATOM 853 C C . PRO A 1 108 ? -15.563 -13.936 8.210 1.00 81.31 108 PRO A C 1
ATOM 855 O O . PRO A 1 108 ? -15.651 -14.958 8.902 1.00 81.31 108 PRO A O 1
ATOM 858 N N . LEU A 1 109 ? -16.173 -13.803 7.031 1.00 78.81 109 LEU A N 1
ATOM 859 C CA . LEU A 1 109 ? -16.927 -14.888 6.414 1.00 78.81 109 LEU A CA 1
ATOM 860 C C . LEU A 1 109 ? -16.013 -16.106 6.259 1.00 78.81 109 LEU A C 1
ATOM 862 O O . LEU A 1 109 ? -15.018 -16.073 5.536 1.00 78.81 109 LEU A O 1
ATOM 866 N N . ARG A 1 110 ? -16.346 -17.185 6.965 1.00 73.88 110 ARG A N 1
ATOM 867 C CA . ARG A 1 110 ? -15.651 -18.463 6.826 1.00 73.88 110 ARG A CA 1
ATOM 868 C C . ARG A 1 110 ? -16.312 -19.264 5.707 1.00 73.88 110 ARG A C 1
ATOM 870 O O . ARG A 1 110 ? -17.542 -19.255 5.617 1.00 73.88 110 ARG A O 1
ATOM 877 N N . PRO A 1 111 ? -15.541 -20.001 4.892 1.00 62.50 111 PRO A N 1
ATOM 878 C CA . PRO A 1 111 ? -16.123 -21.025 4.042 1.00 62.50 111 PRO A CA 1
ATOM 879 C C . PRO A 1 111 ? -16.915 -22.006 4.918 1.00 62.50 111 PRO A C 1
ATOM 881 O O . PRO A 1 111 ? -16.461 -22.391 5.997 1.00 62.50 111 PRO A O 1
ATOM 884 N N . THR A 1 112 ? -18.093 -22.431 4.462 1.00 60.09 112 THR A N 1
ATOM 885 C CA . THR A 1 112 ? -18.929 -23.440 5.141 1.00 60.09 112 THR A CA 1
ATOM 886 C C . THR A 1 112 ? -18.219 -24.789 5.295 1.00 60.09 112 THR A C 1
ATOM 888 O O . THR A 1 112 ? -18.575 -25.595 6.156 1.00 60.09 112 THR A O 1
ATOM 891 N N . THR A 1 113 ? -17.170 -25.026 4.511 1.00 57.75 113 THR A N 1
ATOM 892 C CA . THR A 1 113 ? -16.288 -26.184 4.624 1.00 57.75 113 THR A CA 1
ATOM 893 C C . THR A 1 113 ? -15.211 -25.905 5.671 1.00 57.75 113 THR A C 1
ATOM 895 O O . THR A 1 113 ? -14.420 -24.978 5.507 1.00 57.75 113 THR A O 1
ATOM 898 N N . LYS A 1 114 ? -15.152 -26.716 6.737 1.00 54.06 114 LYS A N 1
ATOM 899 C CA . LYS A 1 114 ? -14.100 -26.664 7.770 1.00 54.06 114 LYS A CA 1
ATOM 900 C C . LYS A 1 114 ? -12.715 -26.848 7.136 1.00 54.06 114 LYS A C 1
ATOM 902 O O . LYS A 1 114 ? -12.221 -27.966 7.032 1.00 54.06 114 LYS A O 1
ATOM 907 N N . GLN A 1 115 ? -12.082 -25.764 6.710 1.00 57.56 115 GLN A N 1
ATOM 908 C CA . GLN A 1 115 ? -10.657 -25.761 6.423 1.00 57.56 115 GLN A CA 1
ATOM 909 C C . GLN A 1 115 ? -9.923 -25.589 7.752 1.00 57.56 115 GLN A C 1
ATOM 911 O O . GLN A 1 115 ? -10.215 -24.663 8.512 1.00 57.56 115 GLN A O 1
ATOM 916 N N . ASN A 1 116 ? -8.987 -26.495 8.039 1.00 55.22 116 ASN A N 1
ATOM 917 C CA . ASN A 1 116 ? -7.997 -26.313 9.097 1.00 55.22 116 ASN A CA 1
ATOM 918 C C . ASN A 1 116 ? -7.077 -25.165 8.677 1.00 55.22 116 ASN A C 1
ATOM 920 O O . ASN A 1 116 ? -6.009 -25.384 8.111 1.00 55.22 116 ASN A O 1
ATOM 924 N N . LEU A 1 117 ? -7.544 -23.934 8.874 1.00 53.53 117 LEU A N 1
ATOM 925 C CA . LEU A 1 117 ? -6.734 -22.752 8.648 1.00 53.53 117 LEU A CA 1
ATOM 926 C C . LEU A 1 117 ? -5.587 -22.777 9.666 1.00 53.53 117 LEU A C 1
ATOM 928 O O . LEU A 1 117 ? -5.843 -22.999 10.856 1.00 53.53 117 LEU A O 1
ATOM 932 N N . PRO A 1 118 ? -4.333 -22.583 9.229 1.00 53.03 118 PRO A N 1
ATOM 933 C CA . PRO A 1 118 ? -3.229 -22.418 10.156 1.00 53.03 118 PRO A CA 1
ATOM 934 C C . PRO A 1 118 ? -3.552 -21.256 11.096 1.00 53.03 118 PRO A C 1
ATOM 936 O O . PRO A 1 118 ? -4.113 -20.237 10.688 1.00 53.03 118 PRO A O 1
ATOM 939 N N . LYS A 1 119 ? -3.244 -21.447 12.378 1.00 50.16 119 LYS A N 1
ATOM 940 C CA . LYS A 1 119 ? -3.476 -20.456 13.424 1.00 50.16 119 LYS A CA 1
ATOM 941 C C . LYS A 1 119 ? -2.675 -19.198 13.065 1.00 50.16 119 LYS A C 1
ATOM 943 O O . LYS A 1 119 ? -1.449 -19.211 13.121 1.00 50.16 119 LYS A O 1
ATOM 948 N N . HIS A 1 120 ? -3.358 -18.151 12.613 1.00 49.19 120 HIS A N 1
ATOM 949 C CA . HIS A 1 120 ? -2.726 -16.873 12.305 1.00 49.19 120 HIS A CA 1
ATOM 950 C C . HIS A 1 120 ? -2.513 -16.116 13.624 1.00 49.19 120 HIS A C 1
ATOM 952 O O . HIS A 1 120 ? -3.405 -15.415 14.095 1.00 49.19 120 HIS A O 1
ATOM 958 N N . ASP A 1 121 ? -1.346 -16.309 14.246 1.00 45.00 121 ASP A N 1
ATOM 959 C CA . ASP A 1 121 ? -0.923 -15.628 15.481 1.00 45.00 121 ASP A CA 1
ATOM 960 C C . ASP A 1 121 ? -0.458 -14.189 15.184 1.00 45.00 121 ASP A C 1
ATOM 962 O O . ASP A 1 121 ? 0.710 -13.836 15.337 1.00 45.00 121 ASP A O 1
ATOM 966 N N . TYR A 1 122 ? -1.372 -13.332 14.734 1.00 48.78 122 TYR A N 1
ATOM 967 C CA . TYR A 1 122 ? -1.130 -11.890 14.711 1.00 48.78 122 TYR A CA 1
ATOM 968 C C . TYR A 1 122 ? -1.687 -11.251 15.991 1.00 48.78 122 TYR A C 1
ATOM 970 O O . TYR A 1 122 ? -2.733 -10.604 15.980 1.00 48.78 122 TYR A O 1
ATOM 978 N N . ASP A 1 123 ? -1.001 -11.463 17.119 1.00 50.50 123 ASP A N 1
ATOM 979 C CA . ASP A 1 123 ? -1.296 -10.759 18.372 1.00 50.50 123 ASP A CA 1
ATOM 980 C C . ASP A 1 123 ? -0.566 -9.406 18.409 1.00 50.50 123 ASP A C 1
ATOM 982 O O . ASP A 1 123 ? 0.613 -9.306 18.748 1.00 50.50 123 ASP A O 1
ATOM 986 N N . TYR A 1 124 ? -1.278 -8.338 18.044 1.00 53.19 124 TYR A N 1
ATOM 987 C CA . TYR A 1 124 ? -0.765 -6.963 18.094 1.00 53.19 124 TYR A CA 1
ATOM 988 C C . TYR A 1 124 ? -0.956 -6.286 19.455 1.00 53.19 124 TYR A C 1
ATOM 990 O O . TYR A 1 124 ? -0.639 -5.100 19.597 1.00 53.19 124 TYR A O 1
ATOM 998 N N . SER A 1 125 ? -1.455 -7.006 20.465 1.00 57.25 125 SER A N 1
ATOM 999 C CA . SER A 1 125 ? -1.695 -6.453 21.803 1.00 57.25 125 SER A CA 1
ATOM 1000 C C . SER A 1 125 ? -0.427 -5.855 22.406 1.00 57.25 125 SER A C 1
ATOM 1002 O O . SER A 1 125 ? -0.489 -4.872 23.140 1.00 57.25 125 SER A O 1
ATOM 1004 N N . ASP A 1 126 ? 0.738 -6.396 22.061 1.00 52.69 126 ASP A N 1
ATOM 1005 C CA . ASP A 1 126 ? 2.021 -5.920 22.572 1.00 52.69 126 ASP A CA 1
ATOM 1006 C C . ASP A 1 126 ? 2.538 -4.677 21.832 1.00 52.69 126 ASP A C 1
ATOM 1008 O O . ASP A 1 126 ? 3.181 -3.823 22.443 1.00 52.69 126 ASP A O 1
ATOM 1012 N N . CYS A 1 127 ? 2.166 -4.483 20.561 1.00 53.34 127 CYS A N 1
ATOM 1013 C CA . CYS A 1 127 ? 2.406 -3.220 19.853 1.00 53.34 127 CYS A CA 1
ATOM 1014 C C . CYS A 1 127 ? 1.613 -2.064 20.478 1.00 53.34 127 CYS A C 1
ATOM 1016 O O . CYS A 1 127 ? 2.082 -0.927 20.486 1.00 53.34 127 CYS A O 1
ATOM 1018 N N . ILE A 1 128 ? 0.429 -2.360 21.023 1.00 50.78 128 ILE A N 1
ATOM 1019 C CA . ILE A 1 128 ? -0.417 -1.394 21.735 1.00 50.78 128 ILE A CA 1
ATOM 1020 C C . ILE A 1 128 ? 0.176 -1.059 23.115 1.00 50.78 128 ILE A C 1
ATOM 1022 O O . ILE A 1 128 ? 0.091 0.085 23.558 1.00 50.78 128 ILE A O 1
ATOM 1026 N N . LYS A 1 129 ? 0.821 -2.031 23.779 1.00 50.22 129 LYS A N 1
ATOM 1027 C CA . LYS A 1 129 ? 1.457 -1.873 25.103 1.00 50.22 129 LYS A CA 1
ATOM 1028 C C . LYS A 1 129 ? 2.867 -1.269 25.060 1.00 50.22 129 LYS A C 1
ATOM 1030 O O . LYS A 1 129 ? 3.430 -0.984 26.117 1.00 50.22 129 LYS A O 1
ATOM 1035 N N . ALA A 1 130 ? 3.465 -1.093 23.880 1.00 50.50 130 ALA A N 1
ATOM 1036 C CA . ALA A 1 130 ? 4.826 -0.582 23.749 1.00 50.50 130 ALA A CA 1
ATOM 1037 C C . ALA A 1 130 ? 4.960 0.840 24.341 1.00 50.50 130 ALA A C 1
ATOM 1039 O O . ALA A 1 130 ? 4.387 1.818 23.847 1.00 50.50 130 ALA A O 1
ATOM 1040 N N . ASN A 1 131 ? 5.740 0.942 25.422 1.00 43.44 131 ASN A N 1
ATOM 1041 C CA . ASN A 1 131 ? 5.972 2.168 26.187 1.00 43.44 131 ASN A CA 1
ATOM 1042 C C . ASN A 1 131 ? 6.658 3.252 25.318 1.00 43.44 131 ASN A C 1
ATOM 1044 O O . ASN A 1 131 ? 7.403 2.909 24.394 1.00 43.44 131 ASN A O 1
ATOM 1048 N N . PRO A 1 132 ? 6.472 4.563 25.586 1.00 47.09 132 PRO A N 1
ATOM 1049 C CA . PRO A 1 132 ? 7.220 5.609 24.904 1.00 47.09 132 PRO A CA 1
ATOM 1050 C C . PRO A 1 132 ? 8.714 5.457 25.132 1.00 47.09 132 PRO A C 1
ATOM 1052 O O . PRO A 1 132 ? 9.218 5.797 26.197 1.00 47.09 132 PRO A O 1
ATOM 1055 N N . MET A 1 133 ? 9.440 4.985 24.120 1.00 44.66 133 MET A N 1
ATOM 1056 C CA . MET A 1 133 ? 10.885 5.156 24.105 1.00 44.66 133 MET A CA 1
ATOM 1057 C C . MET A 1 133 ? 11.187 6.654 24.015 1.00 44.66 133 MET A C 1
ATOM 1059 O O . MET A 1 133 ? 10.609 7.361 23.190 1.00 44.66 133 MET A O 1
ATOM 1063 N N . ALA A 1 134 ? 12.022 7.088 24.961 1.00 44.84 134 ALA A N 1
ATOM 1064 C CA . ALA A 1 134 ? 12.483 8.432 25.281 1.00 44.84 134 ALA A CA 1
ATOM 1065 C C . ALA A 1 134 ? 12.158 9.542 24.266 1.00 44.84 134 ALA A C 1
ATOM 1067 O O . ALA A 1 134 ? 12.576 9.512 23.110 1.00 44.84 134 ALA A O 1
ATOM 1068 N N . VAL A 1 135 ? 11.501 10.591 24.771 1.00 44.12 135 VAL A N 1
ATOM 1069 C CA . VAL A 1 135 ? 11.511 11.928 24.170 1.00 44.12 135 VAL A CA 1
ATOM 1070 C C . VAL A 1 135 ? 12.964 12.286 23.856 1.00 44.12 135 VAL A C 1
ATOM 1072 O O . VAL A 1 135 ? 13.775 12.423 24.774 1.00 44.12 135 VAL A O 1
ATOM 1075 N N . TYR A 1 136 ? 13.299 12.417 22.573 1.00 41.97 136 TYR A N 1
ATOM 1076 C CA . TYR A 1 136 ? 14.567 12.992 22.141 1.00 41.97 136 TYR A CA 1
ATOM 1077 C C . TYR A 1 136 ? 14.586 14.447 22.626 1.00 41.97 136 TYR A C 1
ATOM 1079 O O . TYR A 1 136 ? 13.970 15.322 22.021 1.00 41.97 136 TYR A O 1
ATOM 1087 N N . ARG A 1 137 ? 15.198 14.697 23.790 1.00 42.56 137 ARG A N 1
ATOM 1088 C CA . ARG A 1 137 ? 15.469 16.056 24.261 1.00 42.56 137 ARG A CA 1
ATOM 1089 C C . ARG A 1 137 ? 16.617 16.589 23.417 1.00 42.56 137 ARG A C 1
ATOM 1091 O O . ARG A 1 137 ? 17.740 16.109 23.540 1.00 42.56 137 ARG A O 1
ATOM 1098 N N . ASP A 1 138 ? 16.304 17.550 22.559 1.00 41.34 138 ASP A N 1
ATOM 1099 C CA . ASP A 1 138 ? 17.295 18.351 21.853 1.00 41.34 138 ASP A CA 1
ATOM 1100 C C . ASP A 1 138 ? 18.207 19.025 22.892 1.00 41.34 138 ASP A C 1
ATOM 1102 O O . ASP A 1 138 ? 17.766 19.877 23.664 1.00 41.34 138 ASP A O 1
ATOM 1106 N N . GLN A 1 139 ? 19.461 18.578 22.988 1.00 43.22 139 GLN A N 1
ATOM 1107 C CA . GLN A 1 139 ? 20.469 19.164 23.877 1.00 43.22 139 GLN A CA 1
ATOM 1108 C C . GLN A 1 139 ? 21.123 20.378 23.207 1.00 43.22 139 GLN A C 1
ATOM 1110 O O . GLN A 1 139 ? 22.337 20.418 23.007 1.00 43.22 139 GLN A O 1
ATOM 1115 N N . ARG A 1 140 ? 20.315 21.370 22.831 1.00 49.59 140 ARG A N 1
ATOM 1116 C CA . ARG A 1 140 ? 20.802 22.681 22.392 1.00 49.59 140 ARG A CA 1
ATOM 1117 C C . ARG A 1 140 ? 20.085 23.784 23.159 1.00 49.59 140 ARG A C 1
ATOM 1119 O O . ARG A 1 140 ? 19.082 24.327 22.707 1.00 49.59 140 ARG A O 1
ATOM 1126 N N . THR A 1 141 ? 20.647 24.096 24.319 1.00 47.94 141 THR A N 1
ATOM 1127 C CA . THR A 1 141 ? 20.547 25.390 25.005 1.00 47.94 141 THR A CA 1
ATOM 1128 C C . THR A 1 141 ? 21.947 25.807 25.389 1.00 47.94 141 THR A C 1
ATOM 1130 O O . THR A 1 141 ? 22.638 24.933 25.962 1.00 47.94 141 THR A O 1
#

Organism: NCBI:txid588596

Solvent-accessible surface area (backbone atoms only — not comparable to full-atom values): 9341 Å² total; per-residue (Å²): 130,65,71,71,56,73,53,62,90,48,53,70,67,57,50,50,54,51,50,52,54,55,47,43,75,76,38,62,92,80,49,73,69,91,81,52,91,84,82,91,84,81,80,75,83,84,51,84,88,60,70,68,72,55,93,69,41,54,82,73,42,49,70,63,69,53,51,62,61,86,96,44,68,50,60,34,30,76,57,32,93,41,50,90,34,72,64,6,28,52,55,12,41,52,50,28,52,18,65,72,68,72,37,87,78,72,69,78,91,69,70,92,62,88,68,87,67,77,85,80,84,80,76,58,66,60,71,73,64,60,70,85,76,72,84,82,73,80,90,77,129

Foldseek 3Di:
DCPVVVCVVPDPVRVQVVVLVVVCVVQVPPDPSVPDDDDDDDDPPDDPLWDDDDPPCCVVPQVVVQDADVQRGDADLNNAPNTPDPVSRVVSVQSSVCVNVVHVPDDPDDDPDDDPDPPPPPDCVVVVVDDDDDDPDDPDD

Secondary structure (DSSP, 8-state):
--HHHHTTTS-HHHHHHHHHHHHHHHHTTT--GGGS--------SS--SS--PPTTHHHHHHHHHTS-BTTB---SGGGSSSTTSHHHHHHHHHHHHHHHHT-TTPPP---SS-----------HHHHH------------